Protein AF-A0A060CII8-F1 (afdb_monomer_lite)

pLDDT: mean 89.96, std 12.01, range [44.62, 98.31]

Radius of gyration: 19.66 Å; chains: 1; bounding box: 44×26×55 Å

InterPro domains:
  IPR003835 Glycosyl transferase, family 19 [PF02684] (5-70)
  IPR003835 Glycosyl transferase, family 19 [PTHR30372] (4-75)

Sequence (84 aa):
RVVKHIQYISLVNLIMDREVVKELIQDELNAVNLKSELTQILNEPKRTQMLEDFKRLREKLGGPGASERTAELIVEDLENNRKH

Structure (mmCIF, N/CA/C/O backbone):
data_AF-A0A060CII8-F1
#
_entry.id   AF-A0A060CII8-F1
#
loop_
_atom_site.group_PDB
_atom_site.id
_atom_site.type_symbol
_atom_site.label_atom_id
_atom_site.label_alt_id
_atom_site.label_comp_id
_atom_site.label_asym_id
_atom_site.label_entity_id
_atom_site.label_seq_id
_atom_site.pdbx_PDB_ins_code
_atom_site.Cartn_x
_atom_site.Cartn_y
_atom_site.Cartn_z
_atom_site.occupancy
_atom_site.B_iso_or_equiv
_atom_site.auth_seq_id
_atom_site.auth_comp_id
_atom_site.auth_asym_id
_atom_site.auth_atom_id
_atom_site.pdbx_PDB_model_num
ATOM 1 N N . ARG A 1 1 ? -11.909 -15.343 -18.892 1.00 44.62 1 ARG A N 1
ATOM 2 C CA . ARG A 1 1 ? -10.674 -15.932 -18.311 1.00 44.62 1 ARG A CA 1
ATOM 3 C C . ARG A 1 1 ? -10.596 -15.447 -16.872 1.00 44.62 1 ARG A C 1
ATOM 5 O O . ARG A 1 1 ? -10.504 -14.246 -16.689 1.00 44.62 1 ARG A O 1
ATOM 12 N N . VAL A 1 2 ? -10.717 -16.326 -15.878 1.00 50.28 2 VAL A N 1
ATOM 13 C CA . VAL A 1 2 ? -10.569 -15.944 -14.462 1.00 50.28 2 VAL A CA 1
ATOM 14 C C . VAL A 1 2 ? -9.137 -16.279 -14.054 1.00 50.28 2 VAL A C 1
ATOM 16 O O . VAL A 1 2 ? -8.699 -17.411 -14.259 1.00 50.28 2 VAL A O 1
ATOM 19 N N . VAL A 1 3 ? -8.390 -15.286 -13.569 1.00 57.53 3 VAL A N 1
ATOM 20 C CA . VAL A 1 3 ? -7.012 -15.458 -13.090 1.00 57.53 3 VAL A CA 1
ATOM 21 C C . VAL A 1 3 ? -7.082 -16.237 -11.777 1.00 57.53 3 VAL A C 1
ATOM 23 O O . VAL A 1 3 ? -7.635 -15.751 -10.800 1.00 57.53 3 VAL A O 1
ATOM 26 N N . LYS A 1 4 ? -6.612 -17.488 -11.772 1.00 56.72 4 LYS A N 1
ATOM 27 C CA . LYS A 1 4 ? -6.931 -18.467 -10.717 1.00 56.72 4 LYS A CA 1
ATOM 28 C C . LYS A 1 4 ? -6.004 -18.436 -9.488 1.00 56.72 4 LYS A C 1
ATOM 30 O O . LYS A 1 4 ? -6.204 -19.243 -8.590 1.00 56.72 4 LYS A O 1
ATOM 35 N N . HIS A 1 5 ? -5.019 -17.532 -9.430 1.00 64.75 5 HIS A N 1
ATOM 36 C CA . HIS A 1 5 ? -3.948 -17.566 -8.417 1.00 64.75 5 HIS A CA 1
ATOM 37 C C . HIS A 1 5 ? -3.437 -16.178 -7.991 1.00 64.75 5 HIS A C 1
ATOM 39 O O . HIS A 1 5 ? -2.232 -15.988 -7.851 1.00 64.75 5 HIS A O 1
ATOM 45 N N . ILE A 1 6 ? -4.316 -15.188 -7.816 1.00 74.75 6 ILE A N 1
ATOM 46 C CA . ILE A 1 6 ? -3.896 -13.893 -7.260 1.00 74.75 6 ILE A CA 1
ATOM 47 C C . ILE A 1 6 ? -4.192 -13.886 -5.755 1.00 74.75 6 ILE A C 1
ATOM 49 O O . ILE A 1 6 ? -5.355 -13.968 -5.372 1.00 74.75 6 ILE A O 1
ATOM 53 N N . GLN A 1 7 ? -3.148 -13.827 -4.918 1.00 85.25 7 GLN A N 1
ATOM 54 C CA . GLN A 1 7 ? -3.284 -13.829 -3.450 1.00 85.25 7 GLN A CA 1
ATOM 55 C C . GLN A 1 7 ? -3.787 -12.485 -2.891 1.00 85.25 7 GLN A C 1
ATOM 57 O O . GLN A 1 7 ? -4.387 -12.467 -1.822 1.00 85.25 7 GLN A O 1
ATOM 62 N N . TYR A 1 8 ? -3.571 -11.382 -3.619 1.00 93.81 8 TYR A N 1
ATOM 63 C CA . TYR A 1 8 ? -3.909 -10.016 -3.204 1.00 93.81 8 TYR A CA 1
ATOM 64 C C . TYR A 1 8 ? -4.463 -9.197 -4.375 1.00 93.81 8 TYR A C 1
ATOM 66 O O . TYR A 1 8 ? -4.073 -9.422 -5.518 1.00 93.81 8 TYR A O 1
ATOM 74 N N . ILE A 1 9 ? -5.336 -8.223 -4.120 1.00 92.56 9 ILE A N 1
ATOM 75 C CA . ILE A 1 9 ? -5.842 -7.311 -5.163 1.00 92.56 9 ILE A CA 1
ATOM 76 C C . ILE A 1 9 ? -5.021 -6.017 -5.203 1.00 92.56 9 ILE A C 1
ATOM 78 O O . ILE A 1 9 ? -4.739 -5.483 -6.278 1.00 92.56 9 ILE A O 1
ATOM 82 N N . SER A 1 10 ? -4.630 -5.497 -4.040 1.00 94.38 10 SER A N 1
ATOM 83 C CA . SER A 1 10 ? -3.886 -4.247 -3.926 1.00 94.38 10 SER A CA 1
ATOM 84 C C . SER A 1 10 ? -2.490 -4.387 -4.518 1.00 94.38 10 SER A C 1
ATOM 86 O O . SER A 1 10 ? -1.743 -5.294 -4.154 1.00 94.38 10 SER A O 1
ATOM 88 N N . LEU A 1 11 ? -2.080 -3.427 -5.354 1.00 93.50 11 LEU A N 1
ATOM 89 C CA . LEU A 1 11 ? -0.704 -3.359 -5.861 1.00 93.50 11 LEU A CA 1
ATOM 90 C C . LEU A 1 11 ? 0.321 -3.321 -4.723 1.00 93.50 11 LEU A C 1
ATOM 92 O O . LEU A 1 11 ? 1.377 -3.936 -4.827 1.00 93.50 11 LEU A O 1
ATOM 96 N N . VAL A 1 12 ? -0.009 -2.643 -3.621 1.00 95.19 12 VAL A N 1
ATOM 97 C CA . VAL A 1 12 ? 0.851 -2.577 -2.433 1.00 95.19 12 VAL A CA 1
ATOM 98 C C . VAL A 1 12 ? 1.094 -3.980 -1.879 1.00 95.19 12 VAL A C 1
ATOM 100 O O . VAL A 1 12 ? 2.243 -4.364 -1.679 1.00 95.19 12 VAL A O 1
ATOM 103 N N . ASN A 1 13 ? 0.031 -4.760 -1.688 1.00 96.31 13 ASN A N 1
ATOM 104 C CA . ASN A 1 13 ? 0.129 -6.109 -1.133 1.00 96.31 13 ASN A CA 1
ATOM 105 C C . ASN A 1 13 ? 0.762 -7.091 -2.128 1.00 96.31 13 ASN A C 1
ATOM 107 O O . ASN A 1 13 ? 1.578 -7.916 -1.732 1.00 96.31 13 ASN A O 1
ATOM 111 N N . LEU A 1 14 ? 0.467 -6.948 -3.424 1.00 95.19 14 LEU A N 1
ATOM 112 C CA . LEU A 1 14 ? 1.069 -7.741 -4.499 1.00 95.19 14 LEU A CA 1
ATOM 113 C C . LEU A 1 14 ? 2.589 -7.559 -4.584 1.00 95.19 14 LEU A C 1
ATOM 115 O O . LEU A 1 14 ? 3.319 -8.540 -4.655 1.00 95.19 14 LEU A O 1
ATOM 119 N N . ILE A 1 15 ? 3.083 -6.318 -4.552 1.00 93.81 15 ILE A N 1
ATOM 120 C CA . ILE A 1 15 ? 4.529 -6.033 -4.619 1.00 93.81 15 ILE A CA 1
ATOM 121 C C . ILE A 1 15 ? 5.239 -6.472 -3.329 1.00 93.81 15 ILE A C 1
ATOM 123 O O . ILE A 1 15 ? 6.409 -6.878 -3.332 1.00 93.81 15 ILE A O 1
ATOM 127 N N . MET A 1 16 ? 4.545 -6.359 -2.198 1.00 95.12 16 MET A N 1
ATOM 128 C CA . MET A 1 16 ? 5.099 -6.697 -0.890 1.00 95.12 16 MET A CA 1
ATOM 129 C C . MET A 1 16 ? 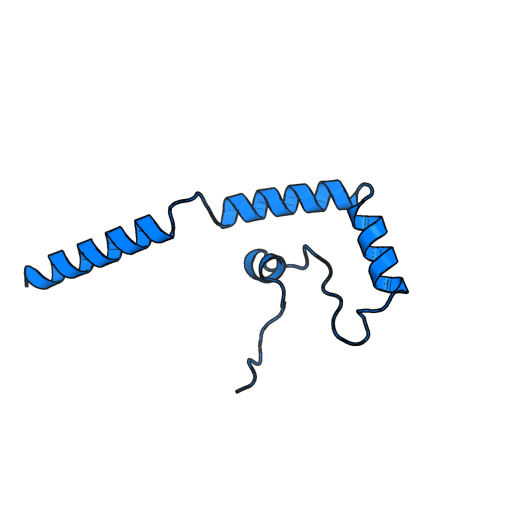4.997 -8.187 -0.559 1.00 95.12 16 MET A C 1
ATOM 131 O O . MET A 1 16 ? 5.702 -8.617 0.351 1.00 95.12 16 MET A O 1
ATOM 135 N N . ASP A 1 17 ? 4.197 -8.943 -1.314 1.00 93.50 17 ASP A N 1
ATOM 136 C CA . ASP A 1 17 ? 3.881 -10.363 -1.113 1.00 93.50 17 ASP A CA 1
ATOM 137 C C . ASP A 1 17 ? 3.391 -10.674 0.314 1.00 93.50 17 ASP A C 1
ATOM 139 O O . ASP A 1 17 ? 3.728 -11.687 0.921 1.00 93.50 17 ASP A O 1
ATOM 143 N N . ARG A 1 18 ? 2.628 -9.734 0.887 1.00 94.94 18 ARG A N 1
ATOM 144 C CA . ARG A 1 18 ? 1.946 -9.857 2.183 1.00 94.94 18 ARG A CA 1
ATOM 145 C C . ARG A 1 18 ? 0.859 -8.794 2.325 1.00 94.94 18 ARG A C 1
ATOM 147 O O . ARG A 1 18 ? 0.907 -7.764 1.654 1.00 94.94 18 ARG A O 1
ATOM 154 N N . GLU A 1 19 ? -0.065 -8.990 3.264 1.00 94.19 19 GLU A N 1
ATOM 155 C CA . GLU A 1 19 ? -1.073 -7.980 3.616 1.00 94.19 19 GLU A CA 1
ATOM 156 C C . GLU A 1 19 ? -0.413 -6.819 4.391 1.00 94.19 19 GLU A C 1
ATOM 158 O O . GLU A 1 19 ? -0.165 -6.903 5.592 1.00 94.19 19 GLU A O 1
ATOM 163 N N . VAL A 1 20 ? -0.071 -5.740 3.685 1.00 94.88 20 VAL A N 1
ATOM 164 C CA . VAL A 1 20 ? 0.401 -4.463 4.255 1.00 94.88 20 VAL A CA 1
ATOM 165 C C . VAL A 1 20 ? -0.778 -3.545 4.555 1.00 94.88 20 VAL A C 1
ATOM 167 O O . VAL A 1 20 ? -0.819 -2.885 5.592 1.00 94.88 20 VAL A O 1
ATOM 170 N N . VAL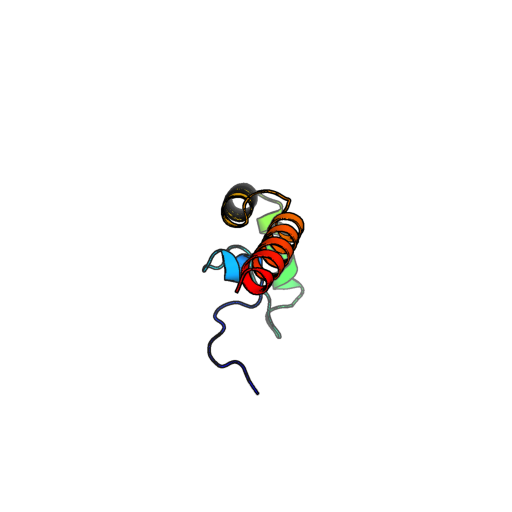 A 1 21 ? -1.742 -3.495 3.636 1.00 95.06 21 VAL A N 1
ATOM 171 C CA . VAL A 1 21 ? -2.988 -2.742 3.791 1.00 95.06 21 VAL A CA 1
ATOM 172 C C . VAL A 1 21 ? -4.164 -3.704 3.801 1.00 95.06 21 VAL A C 1
ATOM 174 O O . VAL A 1 21 ? -4.186 -4.661 3.027 1.00 95.06 21 VAL A O 1
ATOM 177 N N . LYS A 1 22 ? -5.150 -3.446 4.665 1.00 96.25 22 LYS A N 1
ATOM 178 C CA . LYS A 1 22 ? -6.354 -4.273 4.728 1.00 96.25 22 LYS A CA 1
ATOM 179 C C . LYS A 1 22 ? -7.172 -4.097 3.449 1.00 96.25 22 LYS A C 1
ATOM 181 O O . LYS A 1 22 ? -7.526 -2.975 3.088 1.00 96.25 22 LYS A O 1
ATOM 186 N N . GLU A 1 23 ? -7.482 -5.203 2.781 1.00 96.06 23 GLU A N 1
ATOM 187 C CA . GLU A 1 23 ? -8.373 -5.229 1.620 1.00 96.06 23 GLU A CA 1
ATOM 188 C C . GLU A 1 23 ? -9.782 -5.600 2.086 1.00 96.06 23 GLU A C 1
ATOM 190 O O . GLU A 1 23 ? -10.043 -6.756 2.386 1.00 96.06 23 GLU A O 1
ATOM 195 N N . LEU A 1 24 ? -10.686 -4.620 2.175 1.00 96.88 24 LEU A N 1
ATOM 196 C CA . LEU A 1 24 ? -12.093 -4.867 2.507 1.00 96.88 24 LEU A CA 1
ATOM 197 C C . LEU A 1 24 ? -12.861 -5.205 1.219 1.00 96.88 24 LEU A C 1
ATOM 199 O O . LEU A 1 24 ? -13.216 -4.304 0.457 1.00 96.88 24 LEU A O 1
ATOM 203 N N . ILE A 1 25 ? -13.075 -6.495 0.950 1.00 94.75 25 ILE A N 1
ATOM 204 C CA . ILE A 1 25 ? -13.666 -6.995 -0.303 1.00 94.75 25 ILE A CA 1
ATOM 205 C C . ILE A 1 25 ? -15.119 -7.439 -0.085 1.00 94.75 25 ILE A C 1
ATOM 207 O O . ILE A 1 25 ? -15.426 -8.142 0.874 1.00 94.75 25 ILE A O 1
ATOM 211 N N . GLN A 1 26 ? -16.007 -7.072 -1.019 1.00 94.81 26 GLN A N 1
ATOM 212 C CA . GLN A 1 26 ? -17.435 -7.429 -0.995 1.00 94.81 26 GLN A CA 1
ATOM 213 C C . GLN A 1 26 ? -18.082 -7.059 0.351 1.00 94.81 26 GLN A C 1
ATOM 215 O O . GLN A 1 26 ? -18.084 -5.885 0.717 1.00 94.81 26 GLN A O 1
ATOM 220 N N . ASP A 1 27 ? -18.597 -8.037 1.091 1.00 96.69 27 ASP A N 1
ATOM 221 C CA . ASP A 1 27 ? -19.322 -7.822 2.344 1.00 96.69 27 ASP A CA 1
ATOM 222 C C . ASP A 1 27 ? -18.428 -7.269 3.469 1.00 96.69 27 ASP A C 1
ATOM 224 O O . ASP A 1 27 ? -18.918 -6.670 4.433 1.00 96.69 27 ASP A O 1
ATOM 228 N N . GLU A 1 28 ? -17.101 -7.399 3.347 1.00 96.75 28 GLU A N 1
ATOM 229 C CA . GLU A 1 28 ? -16.166 -6.788 4.293 1.00 96.75 28 GLU A CA 1
ATOM 230 C C . GLU A 1 28 ? -16.127 -5.2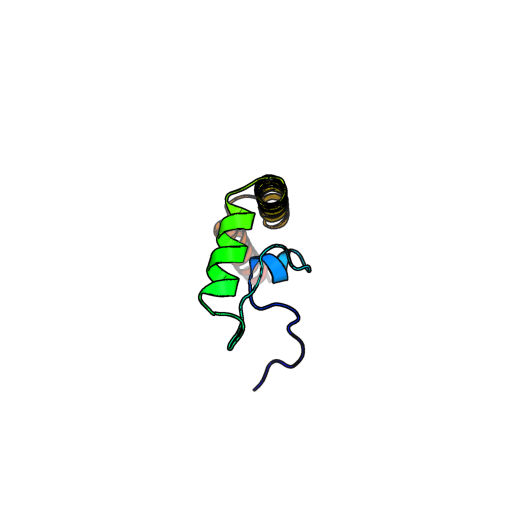58 4.175 1.00 96.75 28 GLU A C 1
ATOM 232 O O . GLU A 1 28 ? -15.791 -4.589 5.158 1.00 96.75 28 GLU A O 1
ATOM 237 N N . LEU A 1 29 ? -16.504 -4.688 3.019 1.00 96.94 29 LEU A N 1
ATOM 238 C CA . LEU A 1 29 ? -16.602 -3.242 2.804 1.00 96.94 29 LEU A CA 1
ATOM 239 C C . LEU A 1 29 ? -17.907 -2.694 3.393 1.00 96.94 29 LEU A C 1
ATOM 241 O O . LEU A 1 29 ? -18.823 -2.263 2.696 1.00 96.94 29 LEU A O 1
ATOM 245 N N . ASN A 1 30 ? -17.976 -2.690 4.717 1.00 97.88 30 ASN A N 1
ATOM 246 C CA . ASN A 1 30 ? -19.087 -2.130 5.472 1.00 97.88 30 ASN A CA 1
ATOM 247 C C . ASN A 1 30 ? -18.606 -1.024 6.423 1.00 97.88 30 ASN A C 1
ATOM 249 O O . ASN A 1 30 ? -17.421 -0.906 6.736 1.00 97.88 30 ASN A O 1
ATOM 253 N N . ALA A 1 31 ? -19.541 -0.195 6.894 1.00 98.31 31 ALA A N 1
ATOM 254 C CA . ALA A 1 31 ? -19.229 0.984 7.703 1.00 98.31 31 ALA A CA 1
ATOM 255 C C . ALA A 1 31 ? -18.477 0.654 9.005 1.00 98.31 31 ALA A C 1
ATOM 257 O O . ALA A 1 31 ? -17.643 1.444 9.450 1.00 98.31 31 ALA A O 1
ATOM 258 N N . VAL A 1 32 ? -18.754 -0.507 9.605 1.00 98.31 32 VAL A N 1
ATOM 259 C CA . VAL A 1 32 ? -18.112 -0.947 10.851 1.00 98.31 32 VAL A CA 1
ATOM 260 C C . VAL A 1 32 ? -16.636 -1.248 10.599 1.00 98.31 32 VAL A C 1
ATOM 262 O O . VAL A 1 32 ? -15.770 -0.661 11.252 1.00 98.31 32 VAL A O 1
ATOM 265 N N . ASN A 1 33 ? -16.348 -2.093 9.609 1.00 98.12 33 ASN A N 1
ATOM 266 C CA . ASN A 1 33 ? -14.983 -2.466 9.247 1.00 98.12 33 ASN A CA 1
ATOM 267 C C . ASN A 1 33 ? -14.189 -1.269 8.721 1.00 98.12 33 ASN A C 1
ATOM 269 O O . ASN A 1 33 ? -13.060 -1.047 9.149 1.00 98.12 33 ASN A O 1
ATOM 273 N N . LEU A 1 34 ? -14.799 -0.442 7.867 1.00 97.62 34 LEU A N 1
ATOM 274 C CA . LEU A 1 34 ? -14.159 0.753 7.321 1.00 97.62 34 LEU A CA 1
ATOM 275 C C . LEU A 1 34 ? -13.746 1.726 8.432 1.00 97.62 34 LEU A C 1
ATOM 277 O O . LEU A 1 34 ? -12.613 2.207 8.452 1.00 97.62 34 LEU A O 1
ATOM 281 N N . LYS A 1 35 ? -14.643 1.991 9.391 1.00 98.12 35 LYS A N 1
ATOM 282 C CA . LYS A 1 35 ? -14.345 2.861 10.535 1.00 98.12 35 LYS A CA 1
ATOM 283 C C . LYS A 1 35 ? -13.257 2.265 11.424 1.00 98.12 35 LYS A C 1
ATOM 285 O O . LYS A 1 35 ? -12.383 3.006 11.872 1.00 98.12 35 LYS A O 1
ATOM 290 N N . SER A 1 36 ? -13.309 0.959 11.682 1.00 97.44 36 SER A N 1
ATOM 291 C CA . SER A 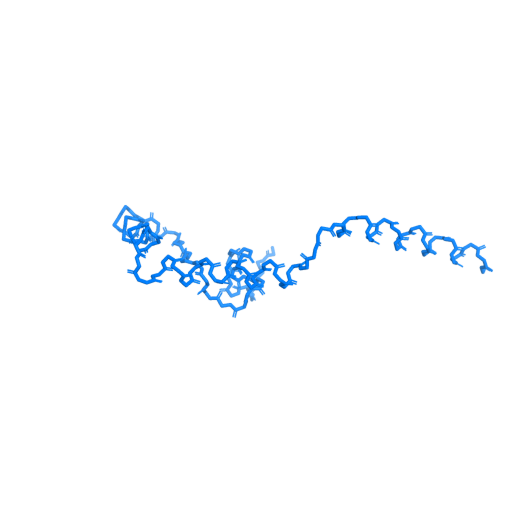1 36 ? -12.295 0.256 12.472 1.00 97.44 36 SER A CA 1
ATOM 292 C C . SER A 1 36 ? -10.913 0.373 11.827 1.00 97.44 36 SER A C 1
ATOM 294 O O . SER A 1 36 ? -9.979 0.859 12.463 1.00 97.44 36 SER A O 1
ATOM 296 N N . GLU A 1 37 ? -10.787 0.024 10.546 1.00 96.50 37 GLU A N 1
ATOM 297 C CA . GLU A 1 37 ? -9.508 0.056 9.831 1.00 96.50 37 GLU A CA 1
ATOM 298 C C . GLU A 1 37 ? -8.961 1.474 9.674 1.00 96.50 37 GLU A C 1
ATOM 300 O O . GLU A 1 37 ? -7.778 1.708 9.927 1.00 96.50 37 GLU A O 1
ATOM 305 N N . LEU A 1 38 ? -9.821 2.448 9.357 1.00 96.62 38 LEU A N 1
ATOM 306 C CA . LEU A 1 38 ? -9.425 3.854 9.318 1.00 96.62 38 LEU A CA 1
ATOM 307 C C . LEU A 1 38 ? -8.896 4.319 10.680 1.00 96.62 38 LEU A C 1
ATOM 309 O O . LEU A 1 38 ? -7.847 4.955 10.754 1.00 96.62 38 LEU A O 1
ATOM 313 N N . THR A 1 39 ? -9.599 3.976 11.762 1.00 97.12 39 THR A N 1
ATOM 314 C CA . THR A 1 39 ? -9.187 4.335 13.125 1.00 97.12 39 THR A CA 1
ATOM 315 C C . THR A 1 39 ? -7.822 3.743 13.452 1.00 97.12 39 THR A C 1
ATOM 317 O O . THR A 1 39 ? -6.984 4.434 14.023 1.00 97.12 39 THR A O 1
ATOM 320 N N . GLN A 1 40 ? -7.563 2.495 13.066 1.00 95.44 40 GLN A N 1
ATOM 321 C CA . GLN A 1 40 ? -6.262 1.881 13.297 1.00 95.44 40 GLN A CA 1
ATOM 322 C C . GLN A 1 40 ? -5.154 2.567 12.480 1.00 95.44 40 GLN A C 1
ATOM 324 O O . GLN A 1 40 ? -4.086 2.814 13.018 1.00 95.44 40 GLN A O 1
ATOM 329 N N . ILE A 1 41 ? -5.391 2.925 11.213 1.00 95.12 41 ILE A N 1
ATOM 330 C CA . ILE A 1 41 ? -4.382 3.590 10.361 1.00 95.12 41 ILE A CA 1
ATOM 331 C C . ILE A 1 41 ? -4.060 5.014 10.842 1.00 95.12 41 ILE A C 1
ATOM 333 O O . ILE A 1 41 ? -2.946 5.503 10.648 1.00 95.12 41 ILE A O 1
ATOM 337 N N . LEU A 1 42 ? -5.020 5.695 11.468 1.00 95.94 42 LEU A N 1
ATOM 338 C CA . LEU A 1 42 ? -4.814 7.038 12.012 1.00 95.94 42 LEU A CA 1
ATOM 339 C C . LEU A 1 42 ? -4.063 7.043 13.353 1.00 95.94 42 LEU A C 1
ATOM 341 O O . LEU A 1 42 ? -3.545 8.092 13.738 1.00 95.94 42 LEU A O 1
ATOM 345 N N . ASN A 1 43 ? -3.972 5.898 14.037 1.00 95.31 43 ASN A N 1
ATOM 346 C CA . ASN A 1 43 ? -3.411 5.777 15.380 1.00 95.31 43 ASN A CA 1
ATOM 347 C C . ASN A 1 43 ? -2.196 4.836 15.439 1.00 95.31 43 ASN A C 1
ATOM 349 O O . ASN A 1 43 ? -1.971 3.983 14.580 1.00 95.31 43 ASN A O 1
ATOM 353 N N . GLU A 1 44 ? -1.401 4.984 16.494 1.00 94.06 44 GLU A N 1
ATOM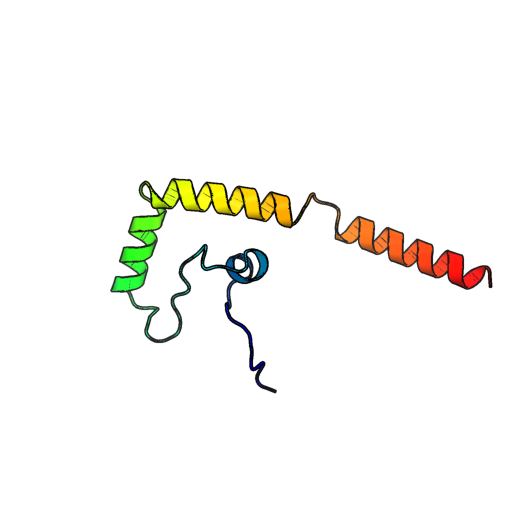 354 C CA . GLU A 1 44 ? -0.278 4.086 16.761 1.00 94.06 44 GLU A CA 1
ATOM 355 C C . GLU A 1 44 ? -0.743 2.753 17.371 1.00 94.06 44 GLU A C 1
ATOM 357 O O . GLU A 1 44 ? -1.777 2.715 18.043 1.00 94.06 44 GLU A O 1
ATOM 362 N N . PRO A 1 45 ? 0.001 1.648 17.163 1.00 94.81 45 PRO A N 1
ATOM 363 C CA . PRO A 1 45 ? 1.273 1.541 16.426 1.00 94.81 45 PRO A CA 1
ATOM 364 C C . PRO A 1 45 ? 1.115 1.263 14.918 1.00 94.81 45 PRO A C 1
ATOM 366 O O . PRO A 1 45 ? 2.102 1.226 14.180 1.00 94.81 45 PRO A O 1
ATOM 369 N N . LYS A 1 46 ? -0.117 1.027 14.441 1.00 94.12 46 LYS A N 1
ATOM 370 C CA . LYS A 1 46 ? -0.363 0.579 13.058 1.00 94.12 46 LYS A CA 1
ATOM 371 C C . LYS A 1 46 ? 0.030 1.648 12.040 1.00 94.12 46 LYS A C 1
ATOM 373 O O . LYS A 1 46 ? 0.573 1.306 10.991 1.00 94.12 46 LYS A O 1
ATOM 378 N N . ARG A 1 47 ? -0.177 2.929 12.360 1.00 94.94 47 ARG A N 1
ATOM 379 C CA . ARG A 1 47 ? 0.270 4.047 11.523 1.00 94.94 47 ARG A CA 1
ATOM 380 C C . ARG A 1 47 ? 1.771 3.999 11.247 1.00 94.94 47 ARG A C 1
ATOM 382 O O . ARG A 1 47 ? 2.161 4.043 10.079 1.00 94.94 47 ARG A O 1
ATOM 389 N N . THR A 1 48 ? 2.600 3.895 12.287 1.00 96.25 48 THR A N 1
ATOM 390 C CA . THR A 1 48 ? 4.060 3.827 12.120 1.00 96.25 48 THR A CA 1
ATOM 391 C C . THR A 1 48 ? 4.459 2.624 11.277 1.00 96.25 48 THR A C 1
ATOM 393 O O . THR A 1 48 ? 5.180 2.790 10.293 1.00 96.25 48 THR A O 1
ATOM 396 N N . GLN A 1 49 ? 3.913 1.439 11.571 1.00 96.00 49 GLN A N 1
ATOM 397 C CA . GLN A 1 49 ? 4.216 0.235 10.794 1.00 96.00 49 GLN A CA 1
ATOM 398 C C . GLN A 1 49 ? 3.852 0.392 9.308 1.00 96.00 49 GLN A C 1
ATOM 400 O O . GLN A 1 49 ? 4.631 0.017 8.432 1.00 96.00 49 GLN A O 1
ATOM 405 N N . MET A 1 50 ? 2.694 0.988 9.008 1.00 95.00 50 MET A N 1
ATOM 406 C CA . MET A 1 50 ? 2.254 1.220 7.632 1.00 95.00 50 MET A CA 1
ATOM 407 C C . MET A 1 50 ? 3.193 2.186 6.892 1.00 95.00 50 MET A C 1
ATOM 409 O O . MET A 1 50 ? 3.519 1.965 5.726 1.00 95.00 50 MET A O 1
ATOM 413 N N . LEU A 1 51 ? 3.669 3.246 7.554 1.00 95.62 51 LEU A N 1
ATOM 414 C CA . LEU A 1 51 ? 4.624 4.192 6.967 1.00 95.62 51 LEU A CA 1
ATOM 415 C C . LEU A 1 51 ? 5.987 3.547 6.684 1.00 95.62 51 LEU A C 1
ATOM 417 O O . LEU A 1 51 ? 6.584 3.814 5.636 1.00 95.62 51 LEU A O 1
ATOM 421 N N . GLU A 1 52 ? 6.470 2.688 7.583 1.00 96.88 52 GLU A N 1
ATOM 422 C CA . GLU A 1 52 ? 7.687 1.901 7.362 1.00 96.88 52 GLU A CA 1
ATOM 423 C C . GLU A 1 52 ? 7.534 0.943 6.180 1.00 96.88 52 GLU A C 1
ATOM 425 O O . GLU A 1 52 ? 8.424 0.849 5.330 1.00 96.88 52 GLU A O 1
ATOM 430 N N . ASP A 1 53 ? 6.383 0.286 6.071 1.00 96.50 53 ASP A N 1
ATOM 431 C CA . ASP A 1 53 ? 6.087 -0.611 4.961 1.00 96.50 53 ASP A CA 1
ATOM 432 C C . ASP A 1 53 ? 6.022 0.140 3.627 1.00 96.50 53 ASP A C 1
ATOM 434 O O . ASP A 1 53 ? 6.597 -0.318 2.638 1.00 96.50 53 ASP A O 1
ATOM 438 N N . PHE A 1 54 ? 5.429 1.338 3.598 1.00 95.31 54 PHE A N 1
ATOM 439 C CA . PHE A 1 54 ? 5.461 2.206 2.418 1.00 95.31 54 PHE A CA 1
ATOM 440 C C . PHE A 1 54 ? 6.871 2.695 2.073 1.00 95.31 54 PHE A C 1
ATOM 442 O O . PHE A 1 54 ? 7.188 2.891 0.897 1.00 95.31 54 PHE A O 1
ATOM 449 N N . LYS A 1 55 ? 7.748 2.886 3.065 1.00 95.44 55 LYS A N 1
ATOM 450 C CA . LYS A 1 55 ? 9.161 3.193 2.810 1.00 95.44 55 LYS A CA 1
ATOM 451 C C . LYS A 1 55 ? 9.861 2.013 2.129 1.00 95.44 55 LYS A C 1
ATOM 453 O O . LYS A 1 55 ? 10.469 2.217 1.083 1.00 95.44 55 LYS A O 1
ATOM 458 N N . ARG A 1 56 ? 9.684 0.794 2.646 1.00 95.50 56 ARG A N 1
ATOM 459 C CA . ARG A 1 56 ? 10.223 -0.437 2.038 1.00 95.50 56 ARG A CA 1
ATOM 460 C C . ARG A 1 56 ? 9.657 -0.689 0.640 1.00 95.50 56 ARG A C 1
ATOM 462 O O . ARG A 1 56 ? 10.389 -1.108 -0.252 1.00 95.50 56 ARG A O 1
ATOM 469 N N . LEU A 1 57 ? 8.373 -0.398 0.422 1.00 95.25 57 LEU A N 1
ATOM 470 C CA . LEU A 1 57 ? 7.751 -0.481 -0.900 1.00 95.25 57 LEU A CA 1
ATOM 471 C C . LEU A 1 57 ? 8.444 0.451 -1.902 1.00 95.25 57 LEU A C 1
ATOM 473 O O . LEU A 1 57 ? 8.745 0.030 -3.016 1.00 95.25 57 LEU A O 1
ATOM 477 N N . ARG A 1 58 ? 8.721 1.703 -1.511 1.00 92.19 58 ARG A N 1
ATOM 478 C CA . ARG A 1 58 ? 9.456 2.651 -2.365 1.00 92.19 58 ARG A CA 1
ATOM 479 C C . ARG A 1 58 ? 10.862 2.157 -2.687 1.00 92.19 58 ARG A C 1
ATOM 481 O O . ARG A 1 58 ? 11.283 2.263 -3.829 1.00 92.19 58 ARG A O 1
ATOM 488 N N . GLU A 1 59 ? 11.559 1.582 -1.711 1.00 91.25 59 GLU A N 1
ATOM 489 C CA . GLU A 1 59 ? 12.882 0.982 -1.928 1.00 91.25 59 GLU A CA 1
ATOM 490 C C . GLU A 1 59 ? 12.813 -0.191 -2.922 1.00 91.25 59 GLU A C 1
ATOM 492 O O . GLU A 1 59 ? 13.631 -0.257 -3.837 1.00 91.25 59 GLU A O 1
ATOM 497 N N . LYS A 1 60 ? 11.797 -1.063 -2.816 1.00 90.50 60 LYS A N 1
ATOM 498 C CA . LYS A 1 60 ? 11.561 -2.170 -3.764 1.00 90.50 60 LYS A CA 1
ATOM 499 C C . LYS A 1 60 ? 11.245 -1.703 -5.186 1.00 90.50 60 LYS A C 1
ATOM 501 O O . LYS A 1 60 ? 11.713 -2.314 -6.141 1.00 90.50 60 LYS A O 1
ATOM 506 N N . LEU A 1 61 ? 10.427 -0.662 -5.329 1.00 89.56 61 LEU A N 1
ATOM 507 C CA . LEU A 1 61 ? 10.079 -0.084 -6.633 1.00 89.56 61 LEU A CA 1
ATOM 508 C C . LEU A 1 61 ? 11.267 0.632 -7.291 1.00 89.56 61 LEU A C 1
ATOM 510 O O . LEU A 1 61 ? 11.263 0.857 -8.502 1.00 89.56 61 LEU A O 1
ATOM 514 N N . GLY A 1 62 ? 12.288 0.958 -6.499 1.00 84.50 62 GLY A N 1
ATOM 515 C CA . GLY A 1 62 ? 13.455 1.696 -6.936 1.00 84.50 62 GLY A CA 1
ATOM 516 C C . GLY A 1 62 ? 13.169 3.184 -7.125 1.00 84.50 62 GLY A C 1
ATOM 517 O O . GLY A 1 62 ? 12.149 3.733 -6.706 1.00 84.50 62 GLY A O 1
ATOM 518 N N . GLY A 1 63 ? 14.133 3.858 -7.745 1.00 78.00 63 GLY A N 1
ATOM 519 C CA . GLY A 1 63 ? 14.046 5.282 -8.028 1.00 78.00 63 GLY A CA 1
ATOM 520 C C . GLY A 1 63 ? 13.188 5.612 -9.256 1.00 78.00 63 GLY A C 1
ATOM 521 O O . GLY A 1 63 ? 12.845 4.724 -10.052 1.00 78.00 63 GLY A O 1
ATOM 522 N N . PRO A 1 64 ? 12.898 6.910 -9.458 1.00 77.56 64 PRO A N 1
ATOM 523 C CA . PRO A 1 64 ? 12.275 7.404 -10.683 1.00 77.56 64 PRO A CA 1
ATOM 524 C C . PRO A 1 64 ? 13.085 7.014 -11.935 1.00 77.56 64 PRO A C 1
ATOM 526 O O . PRO A 1 64 ? 14.200 6.496 -11.850 1.00 77.56 64 PRO A O 1
ATOM 529 N N . GLY A 1 65 ? 12.503 7.237 -13.114 1.00 83.75 65 GLY A N 1
ATOM 530 C CA . GLY A 1 65 ? 13.167 6.964 -14.394 1.00 83.75 65 GLY A CA 1
ATOM 531 C C . GLY A 1 65 ? 12.932 5.557 -14.943 1.00 83.75 65 GLY A C 1
ATOM 532 O O . GLY A 1 65 ? 13.634 5.138 -15.849 1.00 83.75 65 GLY A O 1
ATOM 533 N N . ALA A 1 66 ? 11.946 4.806 -14.438 1.00 85.00 66 ALA A N 1
ATOM 534 C CA . ALA A 1 66 ? 11.614 3.493 -15.005 1.00 85.00 66 ALA A CA 1
ATOM 535 C C . ALA A 1 66 ? 11.248 3.586 -16.499 1.00 85.00 66 ALA A C 1
ATOM 537 O O . ALA A 1 66 ? 11.736 2.793 -17.301 1.00 85.00 66 ALA A O 1
ATOM 538 N N . SER A 1 67 ? 10.445 4.585 -16.879 1.00 89.38 67 SER A N 1
ATOM 539 C CA . SER A 1 67 ? 10.075 4.825 -18.279 1.00 89.38 67 SER A CA 1
ATOM 540 C C . SER A 1 67 ? 11.257 5.280 -19.133 1.00 89.38 67 SER A C 1
ATOM 542 O O . SER A 1 67 ? 11.375 4.839 -20.267 1.00 89.38 67 SER A O 1
ATOM 544 N N . GLU A 1 68 ? 12.138 6.122 -18.588 1.00 91.75 68 GLU A N 1
ATOM 545 C CA . GLU A 1 68 ? 13.350 6.594 -19.271 1.00 91.75 68 GLU A CA 1
ATOM 546 C C . GLU A 1 68 ? 14.313 5.436 -19.533 1.00 91.75 68 GLU A C 1
ATOM 548 O O . GLU A 1 68 ? 14.627 5.172 -20.687 1.00 91.75 68 GLU A O 1
ATOM 553 N N . ARG A 1 69 ? 14.633 4.641 -18.501 1.00 89.56 69 ARG A N 1
ATOM 554 C CA . ARG A 1 69 ? 15.410 3.399 -18.639 1.00 89.56 69 ARG A CA 1
ATOM 555 C C . ARG A 1 69 ? 14.804 2.468 -19.688 1.00 89.56 69 ARG A C 1
ATOM 557 O O . ARG A 1 69 ? 15.518 1.871 -20.478 1.00 89.56 69 ARG A O 1
ATOM 564 N N . THR A 1 70 ? 13.476 2.339 -19.711 1.00 92.44 70 THR A N 1
ATOM 565 C CA . THR A 1 70 ? 12.791 1.507 -20.713 1.00 92.44 70 THR A CA 1
ATOM 566 C C . THR A 1 70 ? 12.949 2.083 -22.122 1.00 92.44 70 THR A C 1
ATOM 568 O O . THR A 1 70 ? 13.189 1.330 -23.058 1.00 92.44 70 THR A O 1
ATOM 571 N N . ALA A 1 71 ? 12.830 3.402 -22.288 1.00 93.69 71 ALA A N 1
ATOM 572 C CA . ALA A 1 71 ? 13.020 4.059 -23.576 1.00 93.69 71 ALA A CA 1
ATOM 573 C C . ALA A 1 71 ? 14.464 3.917 -24.084 1.00 93.69 71 ALA A C 1
ATOM 575 O O . ALA A 1 71 ? 14.656 3.592 -25.253 1.00 93.69 71 ALA A O 1
ATOM 576 N N . GLU A 1 72 ? 15.460 4.088 -23.210 1.00 94.69 72 GLU A N 1
ATOM 577 C CA . GLU A 1 72 ? 16.878 3.861 -23.519 1.00 94.69 72 GLU A CA 1
ATOM 578 C C . GLU A 1 72 ? 17.121 2.425 -23.998 1.00 94.69 72 GLU A C 1
ATOM 580 O O . GLU A 1 72 ? 17.697 2.231 -25.066 1.00 94.69 72 GLU A O 1
ATOM 585 N N . LEU A 1 73 ? 16.591 1.430 -23.275 1.00 94.25 73 LEU A N 1
ATOM 586 C CA . LEU A 1 73 ? 16.703 0.015 -23.648 1.00 94.25 73 LEU A CA 1
ATOM 587 C C . LEU A 1 73 ? 16.067 -0.289 -25.013 1.00 94.25 73 LEU A C 1
ATOM 589 O O . LEU A 1 73 ? 16.609 -1.081 -25.778 1.00 94.25 73 LEU A O 1
ATOM 593 N N . ILE A 1 74 ? 14.931 0.339 -25.339 1.00 96.06 74 ILE A N 1
ATOM 594 C CA . ILE A 1 74 ? 14.283 0.177 -26.651 1.00 96.06 74 ILE A CA 1
ATOM 595 C C . ILE A 1 74 ? 15.161 0.755 -27.767 1.00 96.06 74 ILE A C 1
ATOM 597 O O . ILE A 1 74 ? 15.304 0.133 -28.817 1.00 96.06 74 ILE A O 1
ATOM 601 N N . VAL A 1 75 ? 15.739 1.944 -27.565 1.00 96.31 75 VAL A N 1
ATOM 602 C CA . VAL A 1 75 ? 16.618 2.573 -28.565 1.00 96.31 75 VAL A CA 1
ATOM 603 C C . VAL A 1 75 ? 17.882 1.740 -28.766 1.00 96.31 75 VAL A C 1
ATOM 605 O O . VAL A 1 75 ? 18.249 1.465 -29.908 1.00 96.31 75 VAL A O 1
ATOM 608 N N . GLU A 1 76 ? 18.504 1.285 -27.679 1.00 95.88 76 GLU A N 1
ATOM 609 C CA . GLU A 1 76 ? 19.696 0.437 -27.719 1.00 95.88 76 GLU A CA 1
ATOM 610 C C . GLU A 1 76 ? 19.441 -0.881 -28.471 1.00 95.88 76 GLU A C 1
ATOM 612 O O . GLU A 1 76 ? 20.229 -1.263 -29.341 1.00 95.88 76 GLU A O 1
ATOM 617 N N . ASP A 1 77 ? 18.316 -1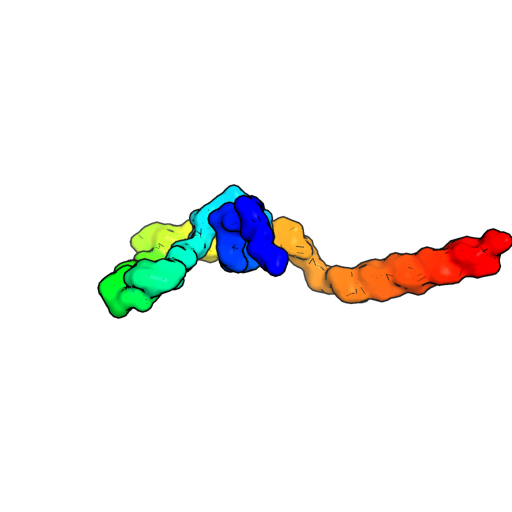.553 -28.203 1.00 96.31 77 ASP A N 1
ATOM 618 C CA . ASP A 1 77 ? 17.930 -2.787 -28.899 1.00 96.31 77 ASP A CA 1
ATOM 619 C C . ASP A 1 77 ? 17.744 -2.564 -30.411 1.00 96.31 77 ASP A C 1
ATOM 621 O O . ASP A 1 77 ? 18.243 -3.335 -31.237 1.00 96.31 77 ASP A O 1
ATOM 625 N N . LEU A 1 78 ? 17.099 -1.460 -30.803 1.00 95.19 78 LEU A N 1
ATOM 626 C CA . LEU A 1 78 ? 16.913 -1.106 -32.213 1.00 95.19 78 LEU A CA 1
ATOM 627 C C . LEU A 1 78 ? 18.236 -0.777 -32.922 1.00 95.19 78 LEU A C 1
ATOM 629 O O . LEU A 1 78 ? 18.401 -1.106 -34.100 1.00 95.19 78 LEU A O 1
ATOM 633 N N . GLU A 1 79 ? 19.185 -0.130 -32.244 1.00 93.12 79 GLU A N 1
ATOM 634 C CA . GLU A 1 79 ? 20.502 0.176 -32.812 1.00 93.12 79 GLU A CA 1
ATOM 635 C C . GLU A 1 79 ? 21.377 -1.070 -32.971 1.00 93.12 79 GLU A C 1
ATOM 637 O O . GLU A 1 79 ? 22.062 -1.212 -33.988 1.00 93.12 79 GLU A O 1
ATOM 642 N N . ASN A 1 80 ? 21.335 -1.989 -32.005 1.00 88.88 80 ASN A N 1
ATOM 643 C CA . ASN A 1 80 ? 22.095 -3.236 -32.055 1.00 88.88 80 ASN A CA 1
ATOM 644 C C . ASN A 1 80 ? 21.566 -4.185 -33.141 1.00 88.88 80 ASN A C 1
ATOM 646 O O . ASN A 1 80 ? 22.361 -4.756 -33.888 1.00 88.88 80 ASN A O 1
ATOM 650 N N . ASN A 1 81 ? 20.244 -4.274 -33.318 1.00 78.44 81 ASN A N 1
ATOM 651 C CA . ASN A 1 81 ? 19.631 -5.079 -34.379 1.00 78.44 81 ASN A CA 1
ATOM 652 C C . ASN A 1 81 ? 19.878 -4.532 -35.799 1.00 78.44 81 ASN A C 1
ATOM 654 O O . ASN A 1 81 ? 19.798 -5.290 -36.757 1.00 78.44 81 ASN A O 1
ATOM 658 N N . ARG A 1 82 ? 20.206 -3.241 -35.967 1.00 69.06 82 ARG A N 1
ATOM 659 C CA . ARG A 1 82 ? 20.579 -2.649 -37.273 1.00 69.06 82 ARG A CA 1
ATOM 660 C C . ARG A 1 82 ? 22.037 -2.889 -37.677 1.00 69.06 82 ARG A C 1
ATOM 662 O O . ARG A 1 82 ? 22.395 -2.592 -38.816 1.00 69.06 82 ARG A O 1
ATOM 669 N N . LYS A 1 83 ? 22.890 -3.332 -36.748 1.00 59.22 83 LYS A N 1
ATOM 670 C CA . LYS A 1 83 ? 24.312 -3.636 -37.002 1.00 59.22 83 LYS A CA 1
ATOM 671 C C . LYS A 1 83 ? 24.543 -5.085 -37.456 1.00 59.22 83 LYS A C 1
ATOM 673 O O . LYS A 1 83 ? 25.670 -5.412 -37.826 1.00 59.22 83 LYS A O 1
ATOM 678 N N . HIS A 1 84 ? 23.498 -5.912 -37.441 1.00 50.88 84 HIS A N 1
ATOM 679 C CA . HIS A 1 84 ? 23.443 -7.251 -38.028 1.00 50.88 84 HIS A CA 1
ATOM 680 C C . HIS A 1 84 ? 22.613 -7.238 -39.313 1.00 50.88 84 HIS A C 1
ATOM 682 O O . HIS A 1 84 ? 22.943 -8.051 -40.205 1.00 50.88 84 HIS A O 1
#

Foldseek 3Di:
DDPDDDPDDDPLCSLVVHCLDDDQPDPSPDPVNVVVRVVQCVDPDSVVSSVVSVVVSDVSVPDPCPVVVVVVVVVVVVVVVVVD

Organism: NCBI:txid201354

Secondary structure (DSSP, 8-state):
---S--S-SSHHHHHHTS-SS----GGG-SHHHHHHHHHHHHSTTHHHHHHHHHHHHHHHH-SS-HHHHHHHHHHHHHHHHT--